Protein AF-A0A838JPV1-F1 (afdb_monomer_lite)

Secondary structure (DSSP, 8-state):
-HHHHHHHHHHHHHHHHHHHHHHHHHHHHHHHHHH-----SS--PPPHHHHHHHHHHHHHHHHTTHHHHHHHHHHHHHHHHHHHHHHHHHHHHHHHHHHHHHT-

Radius of gyration: 39.34 Å; chains: 1; bounding box: 91×24×105 Å

pLDDT: mean 89.45, std 13.37, range [45.81, 98.19]

Structure (mmCIF, N/CA/C/O backbone):
data_AF-A0A838JPV1-F1
#
_entry.id   AF-A0A838JPV1-F1
#
loop_
_atom_site.group_PDB
_atom_site.id
_atom_site.type_symbol
_atom_site.label_atom_id
_atom_site.label_alt_id
_atom_site.label_comp_id
_atom_site.label_asym_id
_atom_site.lab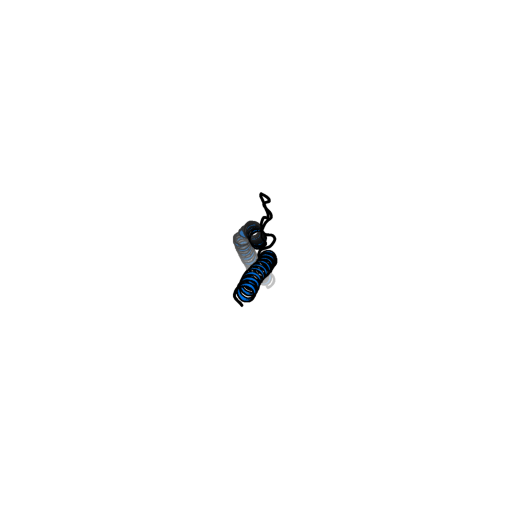el_entity_id
_atom_site.label_seq_id
_atom_site.pdbx_PDB_ins_code
_atom_site.Cartn_x
_atom_site.Cartn_y
_atom_site.Cartn_z
_atom_site.occupancy
_atom_site.B_iso_or_equiv
_atom_site.auth_seq_id
_atom_site.auth_comp_id
_atom_site.auth_asym_id
_atom_site.auth_atom_id
_atom_site.pdbx_PDB_model_num
ATOM 1 N N . MET A 1 1 ? 33.539 -7.542 -54.521 1.00 77.19 1 MET A N 1
ATOM 2 C CA . MET A 1 1 ? 32.860 -8.501 -53.616 1.00 77.19 1 MET A CA 1
ATOM 3 C C . MET A 1 1 ? 33.153 -8.217 -52.147 1.00 77.19 1 MET A C 1
ATOM 5 O O . MET A 1 1 ? 32.203 -8.026 -51.407 1.00 77.19 1 MET A O 1
ATOM 9 N N . ILE A 1 2 ? 34.421 -8.094 -51.735 1.00 93.00 2 ILE A N 1
ATOM 10 C CA . ILE A 1 2 ? 34.792 -7.761 -50.342 1.00 93.00 2 ILE A CA 1
ATOM 11 C C . ILE A 1 2 ? 34.130 -6.460 -49.862 1.00 93.00 2 ILE A C 1
ATOM 13 O O . ILE A 1 2 ? 33.451 -6.478 -48.849 1.00 93.00 2 ILE A O 1
ATOM 17 N N . VAL A 1 3 ? 34.215 -5.375 -50.641 1.00 93.75 3 VAL A N 1
ATOM 18 C CA . VAL A 1 3 ? 33.611 -4.072 -50.286 1.00 93.75 3 VAL A CA 1
ATOM 19 C C . VAL A 1 3 ? 32.103 -4.172 -50.019 1.00 93.75 3 VAL A C 1
ATOM 21 O O . VAL A 1 3 ? 31.611 -3.601 -49.053 1.00 93.75 3 VAL A O 1
ATOM 24 N N . LEU A 1 4 ? 31.372 -4.941 -50.833 1.00 94.94 4 LEU A N 1
ATOM 25 C CA . LEU A 1 4 ? 29.935 -5.157 -50.650 1.00 94.94 4 LEU A CA 1
ATOM 26 C C . LEU A 1 4 ? 29.647 -5.880 -49.327 1.00 94.94 4 LEU A C 1
ATOM 28 O O . LEU A 1 4 ? 28.774 -5.453 -48.580 1.00 94.94 4 LEU A O 1
ATOM 32 N N . LEU A 1 5 ? 30.403 -6.941 -49.023 1.00 95.19 5 LEU A N 1
ATOM 33 C CA . LEU A 1 5 ? 30.274 -7.684 -47.767 1.00 95.19 5 LEU A CA 1
ATOM 34 C C . LEU A 1 5 ? 30.631 -6.815 -46.556 1.00 95.19 5 LEU A C 1
ATOM 36 O O . LEU A 1 5 ? 29.952 -6.887 -45.536 1.00 95.19 5 LEU A O 1
ATOM 40 N N . THR A 1 6 ? 31.647 -5.957 -46.674 1.00 95.81 6 THR A N 1
ATOM 41 C CA . THR A 1 6 ? 32.025 -5.005 -45.623 1.00 95.81 6 THR A CA 1
ATOM 42 C C . THR A 1 6 ? 30.900 -4.010 -45.341 1.00 95.81 6 THR A C 1
ATOM 44 O O . THR A 1 6 ? 30.549 -3.807 -44.181 1.00 95.81 6 THR A O 1
ATOM 47 N N . ILE A 1 7 ? 30.288 -3.436 -46.382 1.00 97.00 7 ILE A N 1
ATOM 48 C CA . ILE A 1 7 ? 29.150 -2.514 -46.233 1.00 97.00 7 ILE A CA 1
ATOM 49 C C . ILE A 1 7 ? 27.951 -3.234 -45.609 1.00 97.00 7 ILE A C 1
ATOM 51 O O . ILE A 1 7 ? 27.339 -2.714 -44.680 1.00 97.00 7 ILE A O 1
ATOM 55 N N . LEU A 1 8 ? 27.638 -4.444 -46.079 1.00 96.69 8 LEU A N 1
ATOM 56 C CA . LEU A 1 8 ? 26.518 -5.229 -45.563 1.00 96.69 8 LEU A CA 1
ATOM 57 C C . LEU A 1 8 ? 26.719 -5.597 -44.085 1.00 96.69 8 LEU A C 1
ATOM 59 O O . LEU A 1 8 ? 25.790 -5.494 -43.289 1.00 96.69 8 LEU A O 1
ATOM 63 N N . SER A 1 9 ? 27.943 -5.969 -43.703 1.00 96.12 9 SER A N 1
ATOM 64 C CA . SER A 1 9 ? 28.299 -6.254 -42.312 1.00 96.12 9 SER A CA 1
ATOM 65 C C . SER A 1 9 ? 28.204 -5.005 -41.436 1.00 96.12 9 SER A C 1
ATOM 67 O O . SER A 1 9 ? 27.682 -5.085 -40.327 1.00 96.12 9 SER A O 1
ATOM 69 N N . ALA A 1 10 ? 28.673 -3.851 -41.919 1.00 96.81 10 ALA A N 1
ATOM 70 C CA . ALA A 1 10 ? 28.547 -2.589 -41.193 1.00 96.81 10 ALA A CA 1
ATOM 71 C C . ALA A 1 10 ? 27.071 -2.209 -40.987 1.00 96.81 10 ALA A C 1
ATOM 73 O O . ALA A 1 10 ? 26.673 -1.853 -39.878 1.00 96.81 10 ALA A O 1
ATOM 74 N N . LEU A 1 11 ? 26.239 -2.367 -42.023 1.00 98.00 11 LEU A N 1
ATOM 75 C CA . LEU A 1 11 ? 24.796 -2.143 -41.943 1.00 98.00 11 LEU A CA 1
ATOM 76 C C . LEU A 1 11 ? 24.133 -3.086 -40.926 1.00 98.00 11 LEU A C 1
ATOM 78 O O . LEU A 1 11 ? 23.332 -2.638 -40.110 1.00 98.00 11 LEU A O 1
ATOM 82 N N . ALA A 1 12 ? 24.487 -4.374 -40.942 1.00 97.25 12 ALA A N 1
ATOM 83 C CA . ALA A 1 12 ? 23.946 -5.360 -40.009 1.00 97.25 12 ALA A CA 1
ATOM 84 C C . ALA A 1 12 ? 24.251 -4.994 -38.548 1.00 97.25 12 ALA A C 1
ATOM 86 O O . ALA A 1 12 ? 23.364 -5.078 -37.698 1.00 97.25 12 ALA A O 1
ATOM 87 N N . VAL A 1 13 ? 25.471 -4.524 -38.263 1.00 97.94 13 VAL A N 1
ATOM 88 C CA . VAL A 1 13 ? 25.845 -4.036 -36.926 1.00 97.94 13 VAL A CA 1
ATOM 89 C C . VAL A 1 13 ? 24.995 -2.825 -36.536 1.00 97.94 13 VAL A C 1
ATOM 91 O O . VAL A 1 13 ? 24.435 -2.808 -35.443 1.00 97.94 13 VAL A O 1
ATOM 94 N N . VAL A 1 14 ? 24.826 -1.845 -37.429 1.00 98.00 14 VAL A N 1
ATOM 95 C CA . VAL A 1 14 ? 23.990 -0.659 -37.159 1.00 98.00 14 VAL A CA 1
ATOM 96 C C . VAL A 1 14 ? 22.538 -1.046 -36.866 1.00 98.00 14 VAL A C 1
ATOM 98 O O . VAL A 1 14 ? 21.958 -0.555 -35.898 1.00 98.00 14 VAL A O 1
ATOM 101 N N . VAL A 1 15 ? 21.959 -1.958 -37.651 1.00 98.12 15 VAL A N 1
ATOM 102 C CA . VAL A 1 15 ? 20.589 -2.452 -37.437 1.00 98.12 15 VAL A CA 1
ATOM 103 C C . VAL A 1 15 ? 20.468 -3.184 -36.101 1.00 98.12 15 VAL A C 1
ATOM 105 O O . VAL A 1 15 ? 19.509 -2.951 -35.368 1.00 98.12 15 VAL A O 1
ATOM 108 N N . LEU A 1 16 ? 21.445 -4.023 -35.752 1.00 97.75 16 LEU A N 1
ATOM 109 C CA . LEU A 1 16 ? 21.459 -4.746 -34.481 1.00 97.75 16 LEU A CA 1
ATOM 110 C C . LEU A 1 16 ? 21.511 -3.788 -33.283 1.00 97.75 16 LEU A C 1
ATOM 112 O O . LEU A 1 16 ? 20.716 -3.928 -32.353 1.00 97.75 16 LEU A O 1
ATOM 116 N N . PHE A 1 17 ? 22.384 -2.779 -33.323 1.00 98.19 17 PHE A N 1
ATOM 117 C CA . PHE A 1 17 ? 22.432 -1.747 -32.285 1.00 98.19 17 PHE A CA 1
ATOM 118 C C . PHE A 1 17 ? 21.133 -0.935 -32.224 1.00 98.19 17 PHE A C 1
ATOM 120 O O . PHE A 1 17 ? 20.623 -0.680 -31.132 1.00 98.19 17 PHE A O 1
ATOM 127 N N . GLY A 1 18 ? 20.557 -0.579 -33.375 1.00 98.19 18 GLY A N 1
ATOM 128 C CA . GLY A 1 18 ? 19.270 0.112 -33.447 1.00 98.19 18 GLY A CA 1
ATOM 129 C C . GLY A 1 18 ? 18.134 -0.693 -32.809 1.00 98.19 18 GLY A C 1
ATOM 130 O O . GLY A 1 18 ? 17.377 -0.154 -32.001 1.00 98.19 18 GLY A O 1
ATOM 131 N N . ALA A 1 19 ? 18.053 -1.994 -33.102 1.00 98.06 19 ALA A N 1
ATOM 132 C CA . ALA A 1 19 ? 17.081 -2.897 -32.490 1.00 98.06 19 ALA A CA 1
ATOM 133 C C . ALA A 1 19 ? 17.277 -2.994 -30.969 1.00 98.06 19 ALA A C 1
ATOM 135 O O . ALA A 1 19 ? 16.308 -2.908 -30.215 1.00 98.06 19 ALA A O 1
ATOM 136 N N . LEU A 1 20 ? 18.525 -3.110 -30.507 1.00 98.19 20 LEU A N 1
ATOM 137 C CA . LEU A 1 20 ? 18.845 -3.181 -29.083 1.00 98.19 20 LEU A CA 1
ATOM 138 C C . LEU A 1 20 ? 18.401 -1.917 -28.334 1.00 98.19 20 LEU A C 1
ATOM 140 O O . LEU A 1 20 ? 17.726 -2.015 -27.309 1.00 98.19 20 LEU A O 1
ATOM 144 N N . VAL A 1 21 ? 18.706 -0.732 -28.870 1.00 98.19 21 VAL A N 1
ATOM 145 C CA . VAL A 1 21 ? 18.263 0.546 -28.289 1.00 98.19 21 VAL A CA 1
ATOM 146 C C . VAL A 1 21 ? 16.736 0.646 -28.280 1.00 98.19 21 V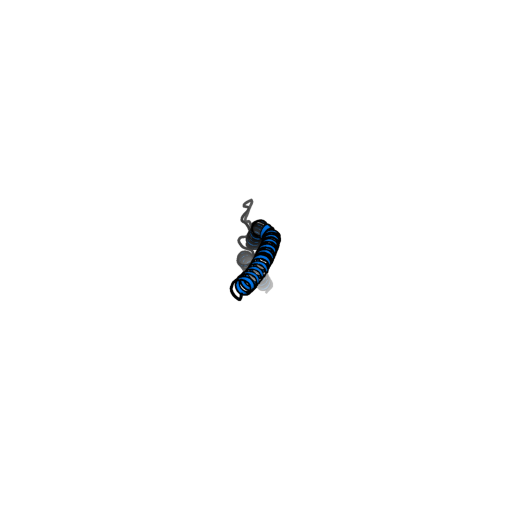AL A C 1
ATOM 148 O O . VAL A 1 21 ? 16.151 1.014 -27.261 1.00 98.19 21 VAL A O 1
ATOM 151 N N . PHE A 1 22 ? 16.075 0.268 -29.378 1.00 98.06 22 PHE A N 1
ATOM 152 C CA . PHE A 1 22 ? 14.615 0.285 -29.477 1.00 98.06 22 PHE A CA 1
ATOM 153 C C . PHE A 1 22 ? 13.946 -0.575 -28.394 1.00 98.06 22 PHE A C 1
ATOM 155 O O . PHE A 1 22 ? 13.033 -0.111 -27.701 1.00 98.06 22 PHE A O 1
ATOM 162 N N . TYR A 1 23 ? 14.418 -1.810 -28.206 1.00 97.75 23 TYR A N 1
ATOM 163 C CA . TYR A 1 23 ? 13.871 -2.704 -27.186 1.00 97.75 23 TYR A CA 1
ATOM 164 C C . TYR A 1 23 ? 14.199 -2.248 -25.761 1.00 97.75 23 TYR A C 1
ATOM 166 O O . TYR A 1 23 ? 13.331 -2.344 -24.895 1.00 97.75 23 TYR A O 1
ATOM 174 N N . LEU A 1 24 ? 15.386 -1.689 -25.508 1.00 96.69 24 LEU A N 1
ATOM 175 C CA . LEU A 1 24 ? 15.714 -1.123 -24.195 1.00 96.69 24 LEU A CA 1
ATOM 176 C C . LEU A 1 24 ? 14.774 0.024 -23.813 1.00 96.69 24 LEU A C 1
ATOM 178 O O . LEU A 1 24 ? 14.259 0.041 -22.697 1.00 96.69 24 LEU A O 1
ATOM 182 N N . ILE A 1 25 ? 14.486 0.941 -24.742 1.00 95.38 25 ILE A N 1
ATOM 183 C CA . ILE A 1 25 ? 13.543 2.046 -24.499 1.00 95.38 25 ILE A CA 1
ATOM 184 C C . ILE A 1 25 ? 12.145 1.503 -24.179 1.00 95.38 25 ILE A C 1
ATOM 186 O O . ILE A 1 25 ? 11.498 1.971 -23.240 1.00 95.38 25 ILE A O 1
ATOM 190 N N . ARG A 1 26 ? 11.686 0.485 -24.920 1.00 95.69 26 ARG A N 1
ATOM 191 C CA . ARG A 1 26 ? 10.405 -0.192 -24.658 1.00 95.69 26 ARG A CA 1
ATOM 192 C C . ARG A 1 26 ? 10.357 -0.812 -23.262 1.00 95.69 26 ARG A C 1
ATOM 194 O O . ARG A 1 26 ? 9.356 -0.643 -22.571 1.00 95.69 26 ARG A O 1
ATOM 201 N N . ILE A 1 27 ? 11.420 -1.498 -22.848 1.00 92.81 27 ILE A N 1
ATOM 202 C CA . ILE A 1 27 ? 11.508 -2.121 -21.520 1.00 92.81 27 ILE A CA 1
ATOM 203 C C . ILE A 1 27 ? 11.480 -1.054 -20.424 1.00 92.81 27 ILE A C 1
ATOM 205 O O . ILE A 1 27 ? 10.709 -1.187 -19.480 1.00 92.81 27 ILE A O 1
ATOM 209 N N . ILE A 1 28 ? 12.255 0.024 -20.563 1.00 89.69 28 ILE A N 1
ATOM 210 C CA . ILE A 1 28 ? 12.271 1.130 -19.593 1.00 89.69 28 ILE A CA 1
ATOM 211 C C . ILE A 1 28 ? 10.878 1.747 -19.456 1.00 89.69 28 ILE A C 1
ATOM 213 O O . ILE A 1 28 ? 10.392 1.917 -18.342 1.00 89.69 28 ILE A O 1
ATOM 217 N N . SER A 1 29 ? 10.207 2.021 -20.576 1.00 88.31 29 SER A N 1
ATOM 218 C CA . SER A 1 29 ? 8.854 2.584 -20.561 1.00 88.31 29 SER A CA 1
ATOM 219 C C . SER A 1 29 ? 7.844 1.644 -19.893 1.00 88.31 29 SER A C 1
ATOM 221 O O . SER A 1 29 ? 6.997 2.097 -19.123 1.00 88.31 29 SER A O 1
ATOM 223 N N . ALA A 1 30 ? 7.956 0.333 -20.131 1.00 89.12 30 ALA A N 1
ATOM 224 C CA . ALA A 1 30 ? 7.123 -0.656 -19.456 1.00 89.12 30 ALA A CA 1
ATOM 225 C C . ALA A 1 30 ? 7.388 -0.677 -17.941 1.00 89.12 30 ALA A C 1
ATOM 227 O O . ALA A 1 30 ? 6.445 -0.636 -17.152 1.00 89.12 30 ALA A O 1
ATOM 228 N N . LEU A 1 31 ? 8.655 -0.670 -17.522 1.00 86.69 31 LEU A N 1
ATOM 229 C CA . LEU A 1 31 ? 9.032 -0.632 -16.108 1.00 86.69 31 LEU A CA 1
ATOM 230 C C . LEU A 1 31 ? 8.549 0.649 -15.409 1.00 86.69 31 LEU A C 1
ATOM 232 O O . LEU A 1 31 ? 8.014 0.555 -14.308 1.00 86.69 31 LEU A O 1
ATOM 236 N N . GLU A 1 32 ? 8.653 1.812 -16.058 1.00 84.38 32 GLU A N 1
ATOM 237 C CA . GLU A 1 32 ? 8.120 3.092 -15.560 1.00 84.38 32 GLU A CA 1
ATOM 238 C C . GLU A 1 32 ? 6.596 3.048 -15.384 1.00 84.38 32 GLU A C 1
ATOM 24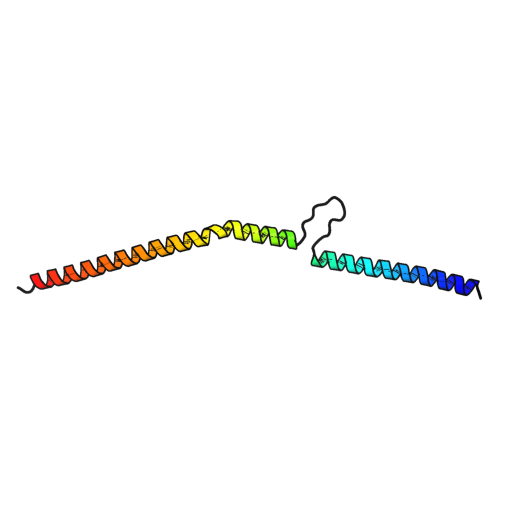0 O O . GLU A 1 32 ? 6.064 3.566 -14.401 1.00 84.38 32 GLU A O 1
ATOM 245 N N . SER A 1 33 ? 5.881 2.380 -16.294 1.00 82.94 33 SER A N 1
ATOM 246 C CA . SER A 1 33 ? 4.426 2.222 -16.179 1.00 82.94 33 SER A CA 1
ATOM 247 C C . SER A 1 33 ? 4.007 1.314 -15.013 1.00 82.94 33 SER A C 1
ATOM 249 O O . SER A 1 33 ? 2.984 1.564 -14.379 1.00 82.94 33 SER A O 1
ATOM 251 N N . ILE A 1 34 ? 4.806 0.284 -14.700 1.00 82.75 34 ILE A N 1
ATOM 252 C CA . ILE A 1 34 ? 4.511 -0.700 -13.645 1.00 82.75 34 ILE A CA 1
ATOM 253 C C . ILE A 1 34 ? 4.948 -0.186 -12.268 1.00 82.75 34 ILE A C 1
ATOM 255 O O . ILE A 1 34 ? 4.191 -0.256 -11.301 1.00 82.75 34 ILE A O 1
ATOM 259 N N . GLY A 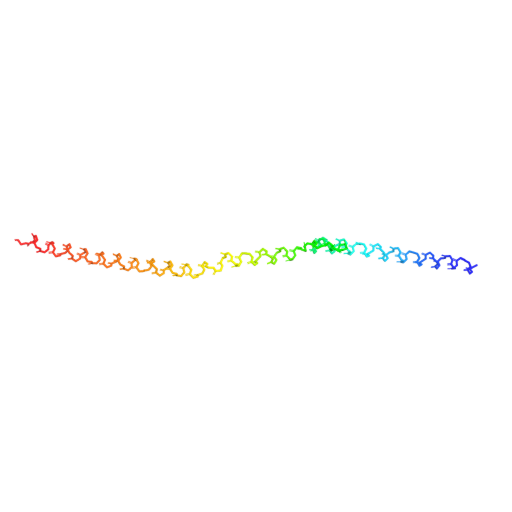1 35 ? 6.185 0.300 -12.157 1.00 76.88 35 GLY A N 1
ATOM 260 C CA . GLY A 1 35 ? 6.800 0.702 -10.889 1.00 76.88 35 GLY A CA 1
ATOM 261 C C . GLY A 1 35 ? 6.473 2.133 -10.460 1.00 76.88 35 GLY A C 1
ATOM 262 O O . GLY A 1 35 ? 6.728 2.508 -9.311 1.00 76.88 35 GLY A O 1
ATOM 263 N N . GLY A 1 36 ? 5.887 2.927 -11.356 1.00 75.50 36 GLY A N 1
ATOM 264 C CA . GLY A 1 36 ? 5.877 4.380 -11.253 1.00 75.50 36 GLY A CA 1
ATOM 265 C C . GLY A 1 36 ? 7.203 4.963 -11.741 1.00 75.50 36 GLY A C 1
ATOM 266 O O . GLY A 1 36 ? 8.120 4.236 -12.117 1.00 75.50 36 GLY A O 1
ATOM 267 N N . GLU A 1 37 ? 7.309 6.289 -11.755 1.00 69.06 37 GLU A N 1
ATOM 268 C CA . GLU A 1 37 ? 8.473 6.970 -12.324 1.00 69.06 37 GLU A CA 1
ATOM 269 C C . GLU A 1 37 ? 9.788 6.514 -11.666 1.00 69.06 37 GLU A C 1
ATOM 271 O O . GLU A 1 37 ? 10.022 6.761 -10.480 1.00 69.06 37 GLU A O 1
ATOM 276 N N . THR A 1 38 ? 10.664 5.861 -12.438 1.00 59.94 38 THR A N 1
ATOM 277 C CA . THR A 1 38 ? 12.039 5.578 -12.013 1.00 59.94 38 THR A CA 1
ATOM 278 C C . THR A 1 38 ? 12.801 6.894 -11.836 1.00 59.94 38 THR A C 1
ATOM 280 O O . THR A 1 38 ? 12.727 7.751 -12.722 1.00 59.94 38 THR A O 1
ATOM 283 N N . PRO A 1 39 ? 13.572 7.077 -10.747 1.00 56.78 39 PRO A N 1
ATOM 284 C CA . PRO A 1 39 ? 14.386 8.272 -10.552 1.00 56.78 39 PRO A CA 1
ATOM 285 C C . PRO A 1 39 ? 15.349 8.490 -11.728 1.00 56.78 39 PRO A C 1
ATOM 287 O O . PRO A 1 39 ? 16.344 7.781 -11.874 1.00 56.78 39 PRO A O 1
ATOM 290 N N . ARG A 1 40 ? 15.082 9.484 -12.581 1.00 55.09 40 ARG A N 1
ATOM 291 C CA . ARG A 1 40 ? 16.086 10.016 -13.512 1.00 55.09 40 ARG A CA 1
ATOM 292 C C . ARG A 1 40 ? 16.849 11.129 -12.786 1.00 55.09 40 ARG A C 1
ATOM 294 O O . ARG A 1 40 ? 16.373 12.256 -12.700 1.00 55.09 40 ARG A O 1
ATOM 301 N N . GLY A 1 41 ? 18.015 10.790 -12.229 1.00 58.34 41 GLY A N 1
ATOM 302 C CA . GLY A 1 41 ? 18.885 11.701 -11.463 1.00 58.34 41 GLY A CA 1
ATOM 303 C C . GLY A 1 41 ? 18.648 11.684 -9.941 1.00 58.34 41 GLY A C 1
ATOM 304 O O . GLY A 1 41 ? 17.977 10.799 -9.423 1.00 58.34 41 GLY A O 1
ATOM 305 N N . TYR A 1 42 ? 19.186 12.681 -9.221 1.00 45.81 42 TYR A N 1
ATOM 306 C CA . TYR A 1 42 ? 19.075 12.898 -7.757 1.00 45.81 42 TYR A CA 1
ATOM 307 C C . TYR A 1 42 ? 17.643 13.260 -7.272 1.00 45.81 42 TYR A C 1
ATOM 309 O O . TYR A 1 42 ? 17.462 14.006 -6.312 1.00 45.81 42 TYR A O 1
ATOM 317 N N . SER A 1 43 ? 16.594 12.784 -7.947 1.00 47.31 43 SER A N 1
ATOM 318 C CA . SER A 1 43 ? 15.199 13.122 -7.650 1.00 47.31 43 SER A CA 1
ATOM 319 C C . SER A 1 43 ? 14.477 11.937 -7.007 1.00 47.31 43 SER A C 1
ATOM 321 O O . SER A 1 43 ? 14.158 10.954 -7.671 1.00 47.31 43 SER A O 1
ATOM 323 N N . SER A 1 44 ? 14.201 12.038 -5.705 1.00 54.22 44 SER A N 1
ATOM 324 C CA . SER A 1 44 ? 13.460 11.053 -4.901 1.00 54.22 44 SER A CA 1
ATOM 325 C C . SER A 1 44 ? 11.962 11.029 -5.234 1.00 54.22 44 SER A C 1
ATOM 327 O O . SER A 1 44 ? 11.127 11.401 -4.407 1.00 54.22 44 SER A O 1
ATOM 329 N N . ARG A 1 45 ? 11.585 10.619 -6.449 1.00 58.88 45 ARG A N 1
ATOM 330 C CA . ARG A 1 45 ? 10.172 10.413 -6.797 1.00 58.88 45 ARG A CA 1
ATOM 331 C C . ARG A 1 45 ? 9.740 8.996 -6.385 1.00 58.88 45 ARG A C 1
ATOM 333 O O . ARG A 1 45 ? 10.419 8.017 -6.668 1.00 58.88 45 ARG A O 1
ATOM 340 N N . SER A 1 46 ? 8.654 8.906 -5.613 1.00 63.38 46 SER A N 1
ATOM 341 C CA . SER A 1 46 ? 8.221 7.687 -4.907 1.00 63.38 46 SER A CA 1
ATOM 342 C C . SER A 1 46 ? 7.492 6.707 -5.839 1.00 63.38 46 SER A C 1
ATOM 344 O O . SER A 1 46 ? 6.485 7.083 -6.447 1.00 63.38 46 SER A O 1
ATOM 346 N N . SER A 1 47 ? 7.975 5.459 -5.904 1.00 78.06 47 SER A N 1
ATOM 347 C CA . SER A 1 47 ? 7.337 4.329 -6.603 1.00 78.06 47 SER A CA 1
ATOM 348 C C . SER A 1 47 ? 5.887 4.098 -6.149 1.00 78.06 47 SER A C 1
ATOM 350 O O . SER A 1 47 ? 5.491 4.486 -5.043 1.00 78.06 47 SER A O 1
ATOM 352 N N . TYR A 1 48 ? 5.072 3.423 -6.963 1.00 84.44 48 TYR A N 1
ATOM 353 C CA . TYR A 1 48 ? 3.714 3.060 -6.534 1.00 84.44 48 TYR A CA 1
ATOM 354 C C . TYR A 1 48 ? 3.727 2.146 -5.304 1.00 84.44 48 TYR A C 1
ATOM 356 O O . TYR A 1 48 ? 2.929 2.342 -4.388 1.00 84.44 48 TYR A O 1
ATOM 364 N N . LEU A 1 49 ? 4.680 1.214 -5.228 1.00 85.56 49 LEU A N 1
ATOM 365 C CA . LEU A 1 49 ? 4.807 0.295 -4.098 1.00 85.56 49 LEU A CA 1
ATOM 366 C C . LEU A 1 49 ? 5.143 1.028 -2.795 1.00 85.56 49 LEU A C 1
ATOM 368 O O . LEU A 1 49 ? 4.564 0.719 -1.758 1.00 85.56 49 LEU A O 1
ATOM 372 N N . SER A 1 50 ? 6.005 2.047 -2.836 1.00 84.19 50 SER A N 1
ATOM 373 C CA . SER A 1 50 ? 6.300 2.868 -1.654 1.00 84.19 50 SER A CA 1
ATOM 374 C C . SER A 1 50 ? 5.098 3.699 -1.204 1.00 84.19 50 SER A C 1
ATOM 376 O O . SER A 1 50 ? 4.886 3.846 -0.002 1.00 84.19 50 SER A O 1
ATOM 378 N N . LYS A 1 51 ? 4.267 4.191 -2.134 1.00 86.19 51 LYS A N 1
ATOM 379 C CA . LYS A 1 51 ? 2.994 4.849 -1.786 1.00 86.19 51 LYS A CA 1
ATOM 380 C C . LYS A 1 51 ? 2.011 3.876 -1.134 1.00 86.19 51 LYS A C 1
ATOM 382 O O . LYS A 1 51 ? 1.419 4.219 -0.115 1.00 86.19 51 LYS A O 1
ATOM 387 N N . ILE A 1 52 ? 1.868 2.669 -1.686 1.00 90.25 52 ILE A N 1
ATOM 388 C CA . ILE A 1 52 ? 1.005 1.621 -1.121 1.00 90.25 52 ILE A CA 1
ATOM 389 C C . ILE A 1 52 ? 1.496 1.227 0.273 1.00 90.25 52 ILE A C 1
ATOM 391 O O . ILE A 1 52 ? 0.708 1.224 1.210 1.00 90.25 52 ILE A O 1
ATOM 395 N N . ALA A 1 53 ? 2.794 0.966 0.441 1.00 89.88 53 ALA A N 1
ATOM 396 C CA . ALA A 1 53 ? 3.374 0.608 1.732 1.00 89.88 53 ALA A CA 1
ATOM 397 C C . ALA A 1 53 ? 3.164 1.709 2.784 1.00 89.88 53 ALA A C 1
ATOM 399 O O . ALA A 1 53 ? 2.796 1.417 3.921 1.00 89.88 53 ALA A O 1
ATOM 400 N N . PHE A 1 54 ? 3.346 2.975 2.397 1.00 92.19 54 PHE A N 1
ATOM 401 C CA . PHE A 1 54 ? 3.057 4.112 3.267 1.00 92.19 54 PHE A CA 1
ATOM 402 C C . PHE A 1 54 ? 1.573 4.171 3.656 1.00 92.19 54 PHE A C 1
ATOM 404 O O . PHE A 1 54 ? 1.259 4.302 4.836 1.00 92.19 54 PHE A O 1
ATOM 411 N N . GLY A 1 55 ? 0.666 4.020 2.687 1.00 94.31 55 GLY A N 1
ATOM 412 C CA . GLY A 1 55 ? -0.777 4.011 2.930 1.00 94.31 55 GLY A CA 1
ATOM 413 C C . GLY A 1 55 ? -1.222 2.864 3.840 1.00 94.31 55 GLY A C 1
ATOM 414 O O . GLY A 1 55 ? -1.948 3.098 4.800 1.00 94.31 55 GLY A O 1
ATOM 415 N N . VAL A 1 56 ? -0.738 1.643 3.599 1.00 96.56 56 VAL A N 1
ATOM 416 C CA . VAL A 1 56 ? -1.038 0.468 4.435 1.00 96.56 56 VAL A CA 1
ATOM 417 C C . VAL A 1 56 ? -0.533 0.667 5.862 1.00 96.56 56 VAL A C 1
ATOM 419 O O . VAL A 1 56 ? -1.275 0.402 6.803 1.00 96.56 56 VAL A O 1
ATOM 422 N N . ARG A 1 57 ? 0.679 1.207 6.041 1.00 95.56 57 ARG A N 1
ATOM 423 C CA . ARG A 1 57 ? 1.210 1.520 7.376 1.00 95.56 57 ARG A CA 1
ATOM 424 C C . ARG A 1 57 ? 0.389 2.597 8.085 1.00 95.56 57 ARG A C 1
ATOM 426 O O . ARG A 1 57 ? 0.165 2.500 9.286 1.00 95.56 57 ARG A O 1
ATOM 433 N N . ALA A 1 58 ? -0.061 3.618 7.357 1.00 96.69 58 ALA A N 1
ATOM 434 C CA . ALA A 1 58 ? -0.936 4.637 7.919 1.00 96.69 58 ALA A CA 1
ATOM 435 C C . ALA A 1 58 ? -2.273 4.029 8.369 1.00 96.69 58 ALA A C 1
ATOM 437 O O . ALA A 1 58 ? -2.713 4.314 9.479 1.00 96.69 58 ALA A O 1
ATOM 438 N N . ILE A 1 59 ? -2.880 3.152 7.558 1.00 96.94 59 ILE A N 1
ATOM 439 C CA . ILE A 1 59 ? -4.094 2.414 7.936 1.00 96.94 59 ILE A CA 1
ATOM 440 C C . ILE A 1 59 ? -3.832 1.606 9.205 1.00 96.94 59 ILE A C 1
ATOM 442 O O . ILE A 1 59 ? -4.535 1.810 10.183 1.00 96.94 59 ILE A O 1
ATOM 446 N N . GLU A 1 60 ? -2.788 0.777 9.233 1.00 96.56 60 GLU A N 1
ATOM 447 C CA . GLU A 1 60 ? -2.417 -0.034 10.399 1.00 96.56 60 GLU A CA 1
ATOM 448 C C . GLU A 1 60 ? -2.269 0.813 11.671 1.00 96.56 60 GLU A C 1
ATOM 450 O O . GLU A 1 60 ? -2.834 0.479 12.714 1.00 96.56 60 GLU A O 1
ATOM 455 N N . GLN A 1 61 ? -1.574 1.949 11.581 1.00 97.00 61 GLN A N 1
ATOM 456 C CA . GLN A 1 61 ? -1.380 2.850 12.714 1.00 97.00 61 GLN A CA 1
ATOM 457 C C . GLN A 1 61 ? -2.695 3.485 13.188 1.00 97.00 61 GLN A C 1
ATOM 459 O O . GLN A 1 61 ? -2.919 3.610 14.392 1.00 97.00 61 GLN A O 1
ATOM 464 N N . GLN A 1 62 ? -3.570 3.877 12.260 1.00 96.56 62 GLN A N 1
ATOM 465 C CA . GLN A 1 62 ? -4.863 4.476 12.591 1.00 96.56 62 GLN A CA 1
ATOM 466 C C . GLN A 1 62 ? -5.887 3.437 13.060 1.00 96.56 62 GLN A C 1
ATOM 468 O O . GLN A 1 62 ? -6.741 3.772 13.868 1.00 96.56 62 GLN A O 1
ATOM 473 N N . THR A 1 63 ? -5.819 2.181 12.616 1.00 96.50 63 THR A N 1
ATOM 474 C CA . THR A 1 63 ? -6.810 1.146 12.959 1.00 96.50 63 THR A CA 1
ATOM 475 C C . THR A 1 63 ? -6.352 0.195 14.059 1.00 96.50 63 THR A C 1
ATOM 477 O O . THR A 1 63 ? -7.172 -0.551 14.589 1.00 96.50 63 THR A O 1
ATOM 480 N N . GLY A 1 64 ? -5.072 0.208 14.443 1.00 94.81 64 GLY A N 1
ATOM 481 C CA . GLY A 1 64 ? -4.510 -0.747 15.405 1.00 94.81 64 GLY A CA 1
ATOM 482 C C . GLY A 1 64 ? -5.164 -0.720 16.792 1.00 94.81 64 GLY A C 1
ATOM 483 O O . GLY A 1 64 ? -5.187 -1.733 17.486 1.00 94.81 64 GLY A O 1
ATOM 484 N N . HIS A 1 65 ? -5.759 0.407 17.185 1.00 95.38 65 HIS A N 1
ATOM 485 C CA . HIS A 1 65 ? -6.452 0.554 18.467 1.00 95.38 65 HIS A CA 1
ATOM 486 C C . HIS A 1 65 ? -7.904 0.041 18.457 1.00 95.38 65 HIS A C 1
ATOM 488 O O . HIS A 1 65 ? -8.483 -0.147 19.526 1.00 95.38 65 HIS A O 1
ATOM 494 N N . LEU A 1 66 ? -8.494 -0.219 17.281 1.00 96.81 66 LEU A N 1
ATOM 495 C CA . LEU A 1 66 ? -9.899 -0.628 17.169 1.00 96.81 66 LEU A CA 1
ATOM 496 C C . LEU A 1 66 ? -10.163 -1.986 17.828 1.00 96.81 66 LEU A C 1
ATOM 498 O O . LEU A 1 66 ? -11.182 -2.147 18.487 1.00 96.81 66 LEU A O 1
ATOM 502 N N . GLY A 1 67 ? -9.249 -2.952 17.689 1.00 95.25 67 GLY A N 1
ATOM 503 C CA . GLY A 1 67 ? -9.411 -4.290 18.272 1.00 95.25 67 GLY A CA 1
ATOM 504 C C . GLY A 1 67 ? -9.625 -4.254 19.793 1.00 95.25 67 GLY A C 1
ATOM 505 O O . GLY A 1 67 ? -10.664 -4.713 20.267 1.00 95.25 67 GLY A O 1
ATOM 506 N N . PRO A 1 68 ? -8.690 -3.672 20.569 1.00 96.50 68 PRO A N 1
ATOM 507 C CA . PRO A 1 68 ? -8.855 -3.504 22.011 1.00 96.50 68 PRO A CA 1
ATOM 508 C C . PRO A 1 68 ? -10.108 -2.711 22.405 1.00 96.50 68 PRO A C 1
ATOM 510 O O . PRO A 1 68 ? -10.770 -3.069 23.380 1.00 96.50 68 PRO A O 1
ATOM 513 N N . GLU A 1 69 ? -10.445 -1.657 21.659 1.00 97.25 69 GLU A N 1
ATOM 514 C CA . GLU A 1 69 ? -11.591 -0.800 21.975 1.00 97.25 69 GLU A CA 1
ATOM 515 C C . GLU A 1 69 ? -12.926 -1.530 21.768 1.00 97.25 69 GLU A C 1
ATOM 517 O O . GLU A 1 69 ? -13.805 -1.475 22.628 1.00 97.25 69 GLU A O 1
ATOM 522 N N . VAL A 1 70 ? -13.052 -2.308 20.687 1.00 97.44 70 VAL A N 1
ATOM 523 C CA . VAL A 1 70 ? -14.225 -3.158 20.429 1.00 97.44 70 VAL A CA 1
ATOM 524 C C . VAL A 1 70 ? -14.373 -4.236 21.504 1.00 97.44 70 VAL A C 1
ATOM 526 O O . VAL A 1 70 ? -15.487 -4.490 21.962 1.00 97.44 70 VAL A O 1
ATOM 529 N N . THR A 1 71 ? -13.274 -4.840 21.963 1.00 97.88 71 THR A N 1
ATOM 530 C CA . THR A 1 71 ? -13.315 -5.805 23.075 1.00 97.88 71 THR A CA 1
ATOM 531 C C . THR A 1 71 ? -13.846 -5.157 24.354 1.00 97.88 71 THR A C 1
ATOM 533 O O . THR A 1 71 ? -14.777 -5.682 24.966 1.00 97.88 71 THR A O 1
ATOM 536 N N . ARG A 1 72 ? -13.324 -3.981 24.727 1.00 97.75 72 ARG A N 1
ATOM 537 C CA . ARG A 1 72 ? -13.791 -3.234 25.911 1.00 97.75 72 ARG A CA 1
ATOM 538 C C . ARG A 1 72 ? -15.257 -2.829 25.800 1.00 97.75 72 ARG A C 1
ATOM 540 O O . ARG A 1 72 ? -15.994 -2.915 26.783 1.00 97.75 72 ARG A O 1
ATOM 547 N N . LEU A 1 73 ? -15.683 -2.400 24.615 1.00 97.88 73 LEU A N 1
ATOM 548 C CA . LEU A 1 73 ? -17.073 -2.049 24.347 1.00 97.88 73 LEU A CA 1
ATOM 549 C C . LEU A 1 73 ? -17.995 -3.264 24.503 1.00 97.88 73 LEU A C 1
ATOM 551 O O . LEU A 1 73 ? -19.025 -3.173 25.163 1.00 97.88 73 LEU A O 1
ATOM 555 N N . ASN A 1 74 ? -17.615 -4.421 23.964 1.00 97.81 74 ASN A N 1
ATOM 556 C CA . ASN A 1 74 ? -18.404 -5.643 24.118 1.00 97.81 74 ASN A CA 1
ATOM 557 C C . ASN A 1 74 ? -18.503 -6.087 25.582 1.00 97.81 74 ASN A C 1
ATOM 559 O O . ASN A 1 74 ? -19.575 -6.494 26.030 1.00 97.81 74 ASN A O 1
ATOM 563 N N . GLU A 1 75 ? -17.421 -5.969 26.353 1.00 98.12 75 GLU A N 1
ATOM 564 C CA . GLU A 1 75 ? -17.451 -6.253 27.789 1.00 98.12 75 GLU A CA 1
ATOM 565 C C . GLU A 1 75 ? -18.386 -5.307 28.550 1.00 98.12 75 GLU A C 1
ATOM 567 O O . GLU A 1 75 ? -19.137 -5.752 29.423 1.00 98.12 75 GLU A O 1
ATOM 572 N N . SER A 1 76 ? -18.358 -4.007 28.244 1.00 98.00 76 SER A N 1
ATOM 573 C CA . SER A 1 76 ? -19.216 -3.026 28.916 1.00 98.00 76 SER A CA 1
ATOM 574 C C . SER A 1 76 ? -20.690 -3.230 28.565 1.00 98.00 76 SER A C 1
ATOM 576 O O . SER A 1 76 ? -21.532 -3.234 29.464 1.00 98.00 76 SER A O 1
ATOM 578 N N . LEU A 1 77 ? -20.997 -3.507 27.295 1.00 98.00 77 LEU A N 1
ATOM 579 C CA . LEU A 1 77 ? -22.342 -3.855 26.840 1.00 98.00 77 LEU A CA 1
ATOM 580 C C . LEU A 1 77 ? -22.833 -5.165 27.468 1.00 98.00 77 LEU A C 1
ATOM 582 O O . LEU A 1 77 ? -23.980 -5.236 27.908 1.00 98.00 77 LEU A O 1
ATOM 586 N N . GLY A 1 78 ? -21.966 -6.174 27.594 1.00 98.19 78 GLY A N 1
ATOM 587 C CA . GLY A 1 78 ? -22.286 -7.423 28.288 1.00 98.19 78 GLY A CA 1
ATOM 588 C C . GLY A 1 78 ? -22.620 -7.206 29.767 1.00 98.19 78 GLY A C 1
ATOM 589 O O . GLY A 1 78 ? -23.613 -7.737 30.267 1.00 98.19 78 GLY A O 1
ATOM 590 N N . LYS A 1 79 ? -21.843 -6.364 30.463 1.00 97.94 79 LYS A N 1
ATOM 591 C CA . LYS A 1 79 ? -22.124 -5.975 31.857 1.00 97.94 79 LYS A CA 1
ATOM 592 C C . LYS A 1 79 ? -23.442 -5.214 31.979 1.00 97.94 79 LYS A C 1
ATOM 594 O O . LYS A 1 79 ? -24.223 -5.507 32.882 1.00 97.94 79 LYS A O 1
ATOM 599 N N . ALA A 1 80 ? -23.705 -4.275 31.071 1.00 97.56 80 ALA A N 1
ATOM 600 C CA . ALA A 1 80 ? -24.953 -3.520 31.051 1.00 97.56 80 ALA A CA 1
ATOM 601 C C . ALA A 1 80 ? -26.162 -4.447 30.854 1.00 97.56 80 ALA A C 1
ATOM 603 O O . ALA A 1 80 ? -27.112 -4.380 31.631 1.00 97.56 80 ALA A O 1
ATOM 604 N N . ALA A 1 81 ? -26.098 -5.369 29.889 1.00 97.69 81 ALA A N 1
ATOM 605 C CA . ALA A 1 81 ? -27.151 -6.355 29.653 1.00 97.69 81 ALA A CA 1
ATOM 606 C C . ALA A 1 81 ? -27.406 -7.243 30.886 1.00 97.69 81 ALA A C 1
ATOM 608 O O . ALA A 1 81 ? -28.557 -7.468 31.260 1.00 97.69 81 ALA A O 1
ATOM 609 N N . GLY A 1 82 ? -26.343 -7.696 31.561 1.00 97.50 82 GLY A N 1
ATOM 610 C CA . GLY A 1 82 ? -26.461 -8.450 32.812 1.00 97.50 82 GLY A CA 1
ATOM 611 C C . GLY A 1 82 ? -27.121 -7.646 33.939 1.00 97.50 82 GLY A C 1
ATOM 612 O O . GLY A 1 82 ? -27.991 -8.162 34.641 1.00 97.50 82 GLY A O 1
ATOM 613 N N . GLY A 1 83 ? -26.756 -6.369 34.082 1.00 97.31 83 GLY A N 1
ATOM 614 C CA . GLY A 1 83 ? -27.376 -5.456 35.044 1.00 97.31 83 GLY A CA 1
ATOM 615 C C . GLY A 1 83 ? -28.864 -5.229 34.769 1.00 97.31 83 GLY A C 1
ATOM 616 O O . GLY A 1 83 ? -29.671 -5.332 35.690 1.00 97.31 83 GLY A O 1
ATOM 617 N N . LEU A 1 84 ? -29.241 -4.997 33.506 1.00 97.81 84 LEU A N 1
ATOM 618 C CA . LEU A 1 84 ? -30.643 -4.831 33.105 1.00 97.81 84 LEU A CA 1
ATOM 619 C C . LEU A 1 84 ? -31.477 -6.079 33.414 1.00 97.81 84 LEU A C 1
ATOM 621 O O . LEU A 1 84 ? -32.581 -5.950 33.935 1.00 97.81 84 LEU A O 1
ATOM 625 N N . LYS A 1 85 ? -30.938 -7.277 33.167 1.00 97.50 85 LYS A N 1
ATOM 626 C CA . LYS A 1 85 ? -31.618 -8.531 33.515 1.00 97.50 85 LYS A CA 1
ATOM 627 C C . LYS A 1 85 ? -31.849 -8.669 35.023 1.00 97.50 85 LYS A C 1
ATOM 629 O O . LYS A 1 85 ? -32.929 -9.054 35.444 1.00 97.50 85 LYS A O 1
ATOM 634 N N . SER A 1 86 ? -30.859 -8.306 35.837 1.00 97.00 86 SER A N 1
ATOM 635 C CA . SER A 1 86 ? -30.999 -8.320 37.300 1.00 97.00 86 SER A CA 1
ATOM 636 C C . SER A 1 86 ? -32.092 -7.359 37.791 1.00 97.00 86 SER A C 1
ATOM 638 O O . SER A 1 86 ? -32.847 -7.689 38.707 1.00 97.00 86 SER A O 1
ATOM 640 N N . ILE A 1 87 ? -32.204 -6.179 37.166 1.00 97.31 87 ILE A N 1
ATOM 641 C CA . ILE A 1 87 ? -33.273 -5.212 37.455 1.00 97.31 87 ILE A CA 1
ATOM 642 C C . ILE A 1 87 ? -34.638 -5.803 37.089 1.00 97.31 87 ILE A C 1
ATOM 644 O O . ILE A 1 87 ? -35.551 -5.736 37.909 1.00 97.31 87 ILE A O 1
ATOM 648 N N . ASP A 1 88 ? -34.766 -6.408 35.908 1.00 97.19 88 ASP A N 1
ATOM 649 C CA . ASP A 1 88 ? -35.999 -7.060 35.450 1.00 97.19 88 ASP A CA 1
ATOM 650 C C . ASP A 1 88 ? -36.441 -8.183 36.407 1.00 97.19 88 ASP A C 1
ATOM 652 O O . ASP A 1 88 ? -37.558 -8.160 36.927 1.00 97.19 88 ASP A O 1
ATOM 656 N N . ASP A 1 89 ? -35.518 -9.080 36.775 1.00 96.88 89 ASP A N 1
ATOM 657 C CA . ASP A 1 89 ? -35.761 -10.165 37.737 1.00 96.88 89 ASP A CA 1
ATOM 658 C C . ASP A 1 89 ? -36.170 -9.634 39.126 1.00 96.88 89 ASP A C 1
ATOM 660 O O . ASP A 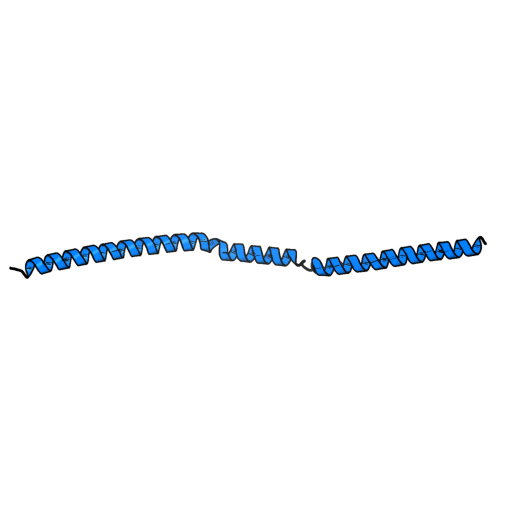1 89 ? -36.932 -10.269 39.865 1.00 96.88 89 ASP A O 1
ATOM 664 N N . HIS A 1 90 ? -35.632 -8.483 39.543 1.00 96.62 90 HIS A N 1
ATOM 665 C CA . HIS A 1 90 ? -36.015 -7.859 40.807 1.00 96.62 90 HIS A CA 1
ATOM 666 C C . HIS A 1 90 ? -37.398 -7.207 40.721 1.00 96.62 90 HIS A C 1
ATOM 668 O O . HIS A 1 90 ? -38.195 -7.370 41.646 1.00 96.62 90 HIS A O 1
ATOM 674 N N . LEU A 1 91 ? -37.696 -6.487 39.639 1.00 96.56 91 LEU A N 1
ATOM 675 C CA . LEU A 1 91 ? -39.001 -5.863 39.425 1.00 96.56 91 LEU A CA 1
ATOM 676 C C . LEU A 1 91 ? -40.107 -6.918 39.346 1.00 96.56 91 LEU A C 1
ATOM 678 O O . LEU A 1 91 ? -41.118 -6.765 40.031 1.00 96.56 91 LEU A O 1
ATOM 682 N N . GLY A 1 92 ? -39.886 -8.019 38.620 1.00 96.00 92 GLY A N 1
ATOM 683 C CA . GLY A 1 92 ? -40.819 -9.147 38.559 1.00 96.00 92 GLY A CA 1
ATOM 684 C C . GLY A 1 92 ? -41.150 -9.706 39.946 1.00 96.00 92 GLY A C 1
ATOM 685 O O . GLY A 1 92 ? -42.320 -9.802 40.318 1.00 96.00 92 GLY A O 1
ATOM 686 N N . ARG A 1 93 ? -40.129 -9.965 40.775 1.00 95.62 93 ARG A N 1
ATOM 687 C CA . ARG A 1 93 ? -40.327 -10.431 42.162 1.00 95.62 93 ARG A CA 1
ATOM 688 C C . ARG A 1 93 ? -41.060 -9.418 43.040 1.00 95.62 93 ARG A C 1
ATOM 690 O O . ARG A 1 93 ? -41.873 -9.816 43.874 1.00 95.62 93 ARG A O 1
ATOM 697 N N . THR A 1 94 ? -40.772 -8.127 42.884 1.00 95.06 94 THR A N 1
ATOM 698 C CA . THR A 1 94 ? -41.459 -7.069 43.636 1.00 95.06 94 THR A CA 1
ATOM 699 C C . THR A 1 94 ? -42.939 -6.994 43.253 1.00 95.06 94 THR A C 1
ATOM 701 O O . THR A 1 94 ? -43.781 -6.899 44.142 1.00 95.06 94 THR A O 1
ATOM 704 N N . ILE A 1 95 ? -43.268 -7.097 41.961 1.00 94.06 95 ILE A N 1
ATOM 705 C CA . ILE A 1 95 ? -44.655 -7.120 41.469 1.00 94.06 95 ILE A CA 1
ATOM 706 C C . ILE A 1 95 ? -45.405 -8.334 42.029 1.00 94.06 95 ILE A C 1
ATOM 708 O O . ILE A 1 95 ? -46.500 -8.183 42.567 1.00 94.06 95 ILE A O 1
ATOM 712 N N . GLU A 1 96 ? -44.806 -9.527 41.979 1.00 94.19 96 GLU A N 1
ATOM 713 C CA . GLU A 1 96 ? -45.406 -10.730 42.571 1.00 94.19 96 GLU A CA 1
ATOM 714 C C . GLU A 1 96 ? -45.650 -10.582 44.078 1.00 94.19 96 GLU A C 1
ATOM 716 O O . GLU A 1 96 ? -46.673 -11.029 44.598 1.00 94.19 96 GLU A O 1
ATOM 721 N N . ALA A 1 97 ? -44.708 -9.973 44.802 1.00 92.94 97 ALA A N 1
ATOM 722 C CA . ALA A 1 97 ? -44.850 -9.738 46.233 1.00 92.94 97 ALA A CA 1
ATOM 723 C C . ALA A 1 97 ? -45.978 -8.746 46.546 1.00 92.94 97 ALA A C 1
ATOM 725 O O . ALA A 1 97 ? -46.761 -9.013 47.456 1.00 92.94 97 ALA A O 1
ATOM 726 N N . ALA A 1 98 ? -46.089 -7.656 45.782 1.00 91.75 98 ALA A N 1
ATOM 727 C CA . ALA A 1 98 ? -47.170 -6.683 45.919 1.00 91.75 98 ALA A CA 1
ATOM 728 C C . ALA A 1 98 ? -48.543 -7.314 45.619 1.00 91.75 98 ALA A C 1
ATOM 730 O O . ALA A 1 98 ? -49.466 -7.174 46.417 1.00 91.75 98 ALA A O 1
ATOM 731 N N . GLY A 1 99 ? -48.658 -8.113 44.553 1.00 93.06 99 GLY A N 1
ATOM 732 C CA . GLY A 1 99 ? -49.901 -8.825 44.231 1.00 93.06 99 GLY A CA 1
ATOM 733 C C . GLY A 1 99 ? -50.337 -9.817 45.318 1.00 93.06 99 GLY A C 1
ATOM 734 O O . GLY A 1 99 ? -51.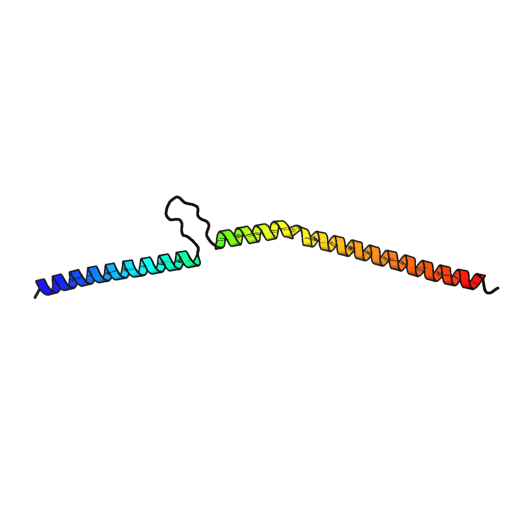528 -9.968 45.580 1.00 93.06 99 GLY A O 1
ATOM 735 N N . ARG A 1 100 ? -49.388 -10.456 46.021 1.00 91.38 100 ARG A N 1
ATOM 736 C CA . ARG A 1 100 ? -49.699 -11.299 47.193 1.00 91.38 100 ARG A CA 1
ATOM 737 C C . ARG A 1 100 ? -50.215 -10.502 48.397 1.00 91.38 100 ARG A C 1
ATOM 739 O O . ARG A 1 100 ? -50.905 -11.081 49.227 1.00 91.38 100 ARG A O 1
ATOM 746 N N . GLN A 1 101 ? -49.866 -9.221 48.515 1.00 81.50 101 GLN A N 1
ATOM 747 C CA . GLN A 1 101 ? -50.323 -8.351 49.604 1.00 81.50 101 GLN A CA 1
ATOM 748 C C . GLN A 1 101 ? -51.719 -7.768 49.347 1.00 81.50 101 GLN A C 1
ATOM 750 O O . GLN A 1 101 ? -52.459 -7.567 50.302 1.00 81.50 101 GLN A O 1
ATOM 755 N N . GLU A 1 102 ? -52.092 -7.535 48.086 1.00 75.75 102 GLU A N 1
ATOM 756 C CA . GLU A 1 102 ? -53.439 -7.070 47.702 1.00 75.75 102 GLU A CA 1
ATOM 757 C C . GLU A 1 102 ? -54.506 -8.185 47.724 1.00 75.75 102 GLU A C 1
ATOM 759 O O . GLU A 1 102 ? -55.697 -7.894 47.712 1.00 75.75 102 GLU A O 1
ATOM 764 N N . GLY A 1 103 ? -54.097 -9.460 47.748 1.00 59.38 103 GLY A N 1
ATOM 765 C CA . GLY A 1 103 ? -54.983 -10.633 47.753 1.00 59.38 103 GLY A CA 1
ATOM 766 C C . GLY A 1 103 ? -55.444 -11.139 49.132 1.00 59.38 103 GLY A C 1
ATOM 767 O O . GLY A 1 103 ? -55.823 -12.309 49.227 1.00 59.38 103 GLY A O 1
ATOM 768 N N . VAL A 1 104 ? -55.387 -10.306 50.179 1.00 47.03 104 VAL A N 1
ATOM 769 C CA . VAL A 1 104 ? -55.983 -10.536 51.517 1.00 47.03 104 VAL A CA 1
ATOM 770 C C . VAL A 1 104 ? -57.161 -9.590 51.699 1.00 47.03 104 VAL A C 1
ATOM 772 O O . VAL A 1 104 ? -58.215 -10.062 52.180 1.00 47.03 104 VAL A O 1
#

Foldseek 3Di:
DVVVVVVVVVVVVVVVVVVVVVVVVVVQVVCCVQQPHDDPPPDPDHTPVRVVVVVVVVCCVVCVCVVVVVVVVVVVVVVVVVVVVVVVVVVVVVVVVVVVVVPD

Sequence (104 aa):
MIVLLTILSALAVVVLFGALVFYLIRIISALESIGGETPRGYSSRSSYLSKIAFGVRAIEQQTGHLGPEVTRLNESLGKAAGGLKSIDDHLGRTIEAAGRQEGV